Protein AF-A0A2N7VBQ7-F1 (afdb_monomer)

Nearest PDB structures (foldseek):
  3mun-assembly1_A  TM=9.932E-01  e=1.709E-14  Aeromonas caviae
  3iuj-assembly1_A  TM=9.316E-01  e=4.994E-15  Aeromonas caviae
  3iun-assembly1_A  TM=8.837E-01  e=7.387E-15  Aeromonas caviae
  3iul-assembly1_A  TM=8.835E-01  e=9.239E-15  Aeromonas caviae
  3iur-assembly1_A  TM=8.588E-01  e=2.674E-14  Aeromonas caviae

Organism: NCBI:txid380675

InterPro domains:
  IPR002470 Peptidase S9A, prolyl oligopeptidase [PR00862] (104-122)
  IPR002470 Peptidase S9A, prolyl oligopeptidase [PR00862] (130-136)
  IPR023302 Peptidase S9A, N-terminal domain [PF02897] (1-62)
  IPR029058 Alpha/Beta hydrolase fold [G3DSA:3.40.50.1820] (65-136)
  IPR051167 Prolyl oligopeptidase and macrocyclase [PTHR42881] (6-136)

Sequence (136 aa):
VQQYDYSGKLIREIKLPAVGSAGGFGAKKEDKTLYYSFTNYTTPGTIYSFEPKSGKSEIYQKPKVDFKSEDYESKQVFYTSKDGTKIPMIITYKKGLKLDGKNPTILYGYGGFNVSLTPSFSIANAVWLENGGVYA

Mean predicted aligned error: 2.87 Å

Foldseek 3Di:
DWDADPVRHTPDDQDDPDAFDKDWPDDDPPDQKTKMWTFFQLAAIWIWIAGVVVRDIDGPDGDDDPGDSVQKDKDWDWDQDPVRDTDIDIKMAGPPQDPPVPFAEDEDDDPDDPDDPIGHYDPVVRVCRVVRYMYD

Radius of gyration: 18.03 Å; Cα contacts (8 Å, |Δi|>4): 231; chains: 1; bounding box: 47×27×48 Å

Solvent-accessible surface area (backbone atoms only — not comparable to full-atom values): 8411 Å² total; per-residue (Å²): 95,79,42,60,51,96,88,68,49,79,74,46,74,52,84,66,100,63,90,55,33,70,49,73,75,62,69,61,93,86,54,70,60,33,43,33,39,39,23,12,73,60,36,69,66,26,34,30,38,33,30,77,86,86,63,52,70,44,84,69,43,72,74,93,65,102,64,68,43,84,54,44,47,75,46,80,46,71,48,72,47,98,87,62,51,74,44,80,46,53,43,32,32,42,65,88,65,73,93,77,84,75,59,55,66,50,80,66,86,85,88,56,94,88,62,77,92,64,44,53,50,47,72,69,56,51,55,41,26,73,73,60,22,34,42,56

Secondary structure (DSSP, 8-state):
-EEE-TT--EEEE---SSSSEEEE----TT-S-EEEEEEETTEEEEEEEEETTTTEEEEEE----S--GGGEEEEEEEEE-TTS-EEEEEEEEETT---SS-S-EE------TT--------HHHHHHHHTT-EE-

pLDDT: mean 97.04, std 1.81, range [86.88, 98.69]

Structure (mmCIF, N/CA/C/O backbone):
data_AF-A0A2N7VBQ7-F1
#
_entry.id   AF-A0A2N7VBQ7-F1
#
loop_
_atom_site.group_PDB
_atom_site.id
_atom_site.type_symbol
_atom_site.label_atom_id
_atom_site.label_alt_id
_atom_site.label_comp_id
_atom_site.label_asym_id
_atom_site.label_entity_id
_atom_site.label_seq_id
_atom_site.pdbx_PDB_ins_code
_atom_site.Cartn_x
_atom_site.Cartn_y
_atom_site.Cartn_z
_atom_site.occupancy
_atom_site.B_iso_or_equiv
_atom_site.auth_seq_id
_atom_site.auth_comp_id
_atom_site.auth_asym_id
_atom_site.auth_atom_id
_atom_site.pdbx_PDB_model_num
ATOM 1 N N . VAL A 1 1 ? 5.892 -7.011 -7.215 1.00 96.19 1 VAL A N 1
ATOM 2 C CA . VAL A 1 1 ? 6.076 -6.425 -8.574 1.00 96.19 1 VAL A CA 1
ATOM 3 C C . VAL A 1 1 ? 6.839 -7.435 -9.412 1.00 96.19 1 VAL A C 1
ATOM 5 O O . VAL A 1 1 ? 7.702 -8.098 -8.856 1.00 96.19 1 VAL A O 1
ATOM 8 N N . GLN A 1 2 ? 6.535 -7.604 -10.697 1.00 97.88 2 GLN A N 1
ATOM 9 C CA . GLN A 1 2 ? 7.205 -8.597 -11.549 1.00 97.88 2 GLN A CA 1
ATOM 10 C C . GLN A 1 2 ? 8.037 -7.906 -12.630 1.00 97.88 2 GLN A C 1
ATOM 12 O O . GLN A 1 2 ? 7.592 -6.931 -13.229 1.00 97.88 2 GLN A O 1
ATOM 17 N N . GLN A 1 3 ? 9.248 -8.409 -12.861 1.00 98.00 3 GLN A N 1
ATOM 18 C CA . GLN A 1 3 ? 10.150 -7.926 -13.898 1.00 98.00 3 GLN A CA 1
ATOM 19 C C . GLN A 1 3 ? 10.211 -8.936 -15.039 1.00 98.00 3 GLN A C 1
ATOM 21 O O . GLN A 1 3 ? 10.515 -10.110 -14.820 1.00 98.00 3 GLN A O 1
ATOM 26 N N . TYR A 1 4 ? 10.007 -8.445 -16.254 1.00 98.31 4 TYR A N 1
ATOM 27 C CA . TYR A 1 4 ? 10.055 -9.218 -17.489 1.00 98.31 4 TYR A CA 1
ATOM 28 C C . TYR A 1 4 ? 11.125 -8.662 -18.429 1.00 98.31 4 TYR A C 1
ATOM 30 O O . TYR A 1 4 ? 11.496 -7.489 -18.326 1.00 98.31 4 TYR A O 1
ATOM 38 N N . ASP A 1 5 ? 11.622 -9.494 -19.341 1.00 97.12 5 ASP A N 1
ATOM 39 C CA . ASP A 1 5 ? 12.320 -8.995 -20.525 1.00 97.12 5 ASP A CA 1
ATOM 40 C C . ASP A 1 5 ? 11.329 -8.587 -21.630 1.00 97.12 5 ASP A C 1
ATOM 42 O O . ASP A 1 5 ? 10.116 -8.775 -21.520 1.00 97.12 5 ASP A O 1
ATOM 46 N N . TYR A 1 6 ? 11.854 -8.031 -22.723 1.00 96.75 6 TYR A N 1
ATOM 47 C CA . TYR A 1 6 ? 11.049 -7.572 -23.860 1.00 96.75 6 TYR A CA 1
ATOM 48 C C . TYR A 1 6 ? 10.402 -8.711 -24.666 1.00 96.75 6 TYR A C 1
ATOM 50 O O . TYR A 1 6 ? 9.531 -8.439 -25.486 1.00 96.75 6 TYR A O 1
ATOM 58 N N . SER A 1 7 ? 10.797 -9.970 -24.441 1.00 98.44 7 SER A N 1
ATOM 59 C CA . SER A 1 7 ? 10.128 -11.143 -25.022 1.00 98.44 7 SER A CA 1
ATOM 60 C C . SER A 1 7 ? 8.949 -11.632 -24.173 1.00 98.44 7 SER A C 1
ATOM 62 O O . SER A 1 7 ? 8.250 -12.561 -24.566 1.00 98.44 7 SER A O 1
ATOM 64 N N . GLY A 1 8 ? 8.720 -11.012 -23.008 1.00 98.25 8 GLY A N 1
ATOM 65 C CA . GLY A 1 8 ? 7.690 -11.418 -22.058 1.00 98.25 8 GLY A CA 1
ATOM 66 C C . GLY A 1 8 ? 8.124 -12.551 -21.128 1.00 98.25 8 GLY A C 1
ATOM 67 O O . GLY A 1 8 ? 7.292 -13.105 -20.409 1.00 98.25 8 GLY A O 1
ATOM 68 N N . LYS A 1 9 ? 9.415 -12.905 -21.087 1.00 98.62 9 LYS A N 1
ATOM 69 C CA . LYS A 1 9 ? 9.922 -13.904 -20.143 1.00 98.62 9 LYS A CA 1
ATOM 70 C C . LYS A 1 9 ? 10.059 -13.284 -18.755 1.00 98.62 9 LYS A C 1
ATOM 72 O O . LYS A 1 9 ? 10.700 -12.244 -18.589 1.00 98.62 9 LYS A O 1
ATOM 77 N N . LEU A 1 10 ? 9.483 -13.941 -17.747 1.00 98.50 10 LEU A N 1
ATOM 78 C CA . LEU A 1 10 ? 9.641 -13.548 -16.347 1.00 98.50 10 LEU A CA 1
ATOM 79 C C . LEU A 1 10 ? 11.113 -13.687 -15.940 1.00 98.50 10 LEU A C 1
ATOM 81 O O . LEU A 1 10 ? 11.681 -14.777 -15.998 1.00 98.50 10 LEU A O 1
ATOM 85 N N . ILE A 1 11 ? 11.718 -12.582 -15.507 1.00 98.31 11 ILE A N 1
ATOM 86 C CA . ILE A 1 11 ? 13.082 -12.557 -14.970 1.00 98.31 11 ILE A CA 1
ATOM 87 C C . ILE A 1 11 ? 13.040 -12.832 -13.468 1.00 98.31 11 ILE A C 1
ATOM 89 O O . ILE A 1 11 ? 13.779 -13.681 -12.974 1.00 98.31 11 ILE A O 1
ATOM 93 N N . ARG A 1 12 ? 12.209 -12.080 -12.732 1.00 97.81 12 ARG A N 1
ATOM 94 C CA . ARG A 1 12 ? 12.086 -12.188 -11.271 1.00 97.81 12 ARG A CA 1
ATOM 95 C C . ARG A 1 12 ? 10.839 -11.505 -10.733 1.00 97.81 12 ARG A C 1
ATOM 97 O O . ARG A 1 12 ? 10.284 -10.597 -11.349 1.00 97.81 12 ARG A O 1
ATOM 104 N N . GLU A 1 13 ? 10.483 -11.878 -9.515 1.00 97.75 13 GLU A N 1
ATOM 105 C CA . GLU A 1 13 ? 9.630 -11.067 -8.658 1.00 97.75 13 GLU A CA 1
ATOM 106 C C . GLU A 1 13 ? 10.495 -10.117 -7.817 1.00 97.75 13 GLU A C 1
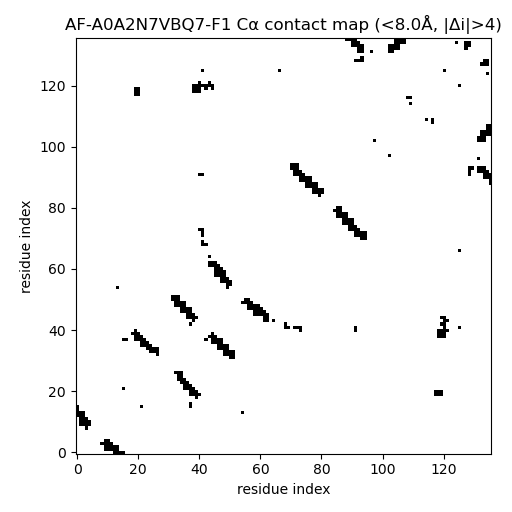ATOM 108 O O . GLU A 1 13 ? 11.433 -10.534 -7.136 1.00 97.75 13 GLU A O 1
ATOM 113 N N . ILE A 1 14 ? 10.181 -8.825 -7.865 1.00 96.50 14 ILE A N 1
ATOM 114 C CA . ILE A 1 14 ? 10.767 -7.808 -6.994 1.00 96.50 14 ILE A CA 1
ATOM 115 C C . ILE A 1 14 ? 10.016 -7.863 -5.663 1.00 96.50 14 ILE A C 1
ATOM 117 O O . ILE A 1 14 ? 8.849 -7.452 -5.579 1.00 96.50 14 ILE A O 1
ATOM 121 N N . LYS A 1 15 ? 10.700 -8.378 -4.635 1.00 94.88 15 LYS A N 1
ATOM 122 C CA . LYS A 1 15 ? 10.192 -8.444 -3.263 1.00 94.88 15 LYS A CA 1
ATOM 123 C C . LYS A 1 15 ? 10.087 -7.036 -2.685 1.00 94.88 15 LYS A C 1
ATOM 125 O O . LYS A 1 15 ? 11.080 -6.315 -2.608 1.00 94.88 15 LYS A O 1
ATOM 130 N N . LEU A 1 16 ? 8.879 -6.657 -2.283 1.00 95.50 16 LEU A N 1
ATOM 131 C CA . LEU A 1 16 ? 8.636 -5.406 -1.572 1.00 95.50 16 LEU A CA 1
ATOM 132 C C . LEU A 1 16 ? 8.894 -5.588 -0.065 1.00 95.50 16 LEU A C 1
ATOM 134 O O . LEU A 1 16 ? 8.821 -6.715 0.425 1.00 95.50 16 LEU A O 1
ATOM 138 N N . PRO A 1 17 ? 9.172 -4.502 0.681 1.00 91.94 17 PRO A N 1
ATOM 139 C CA . PRO A 1 17 ? 9.484 -4.582 2.111 1.00 91.94 17 PRO A CA 1
ATOM 140 C C . PRO A 1 17 ? 8.347 -5.156 2.970 1.00 91.94 17 PRO A C 1
ATOM 142 O O . PRO A 1 17 ? 8.604 -5.781 3.993 1.00 91.94 17 PRO A O 1
ATOM 145 N N . ALA A 1 18 ? 7.097 -4.917 2.567 1.00 92.12 18 ALA A N 1
ATOM 146 C CA . ALA A 1 18 ? 5.884 -5.394 3.222 1.00 92.12 18 ALA A CA 1
ATOM 147 C C . ALA A 1 18 ? 4.695 -5.320 2.244 1.00 92.12 18 ALA A C 1
ATOM 149 O O . ALA A 1 18 ? 4.849 -4.917 1.088 1.00 92.12 18 ALA A O 1
ATOM 150 N N . VAL A 1 19 ? 3.491 -5.664 2.711 1.00 92.12 19 VAL A N 1
ATOM 151 C CA . VAL A 1 19 ? 2.243 -5.378 1.987 1.00 92.12 19 VAL A CA 1
ATOM 152 C C . VAL A 1 19 ? 1.993 -3.867 1.995 1.00 92.12 19 VAL A C 1
ATOM 154 O O . VAL A 1 19 ? 2.062 -3.218 3.042 1.00 92.12 19 VAL A O 1
ATOM 157 N N . GLY A 1 20 ? 1.729 -3.296 0.823 1.00 96.38 20 GLY A N 1
ATOM 158 C CA . GLY A 1 20 ? 1.567 -1.858 0.652 1.00 96.38 20 GLY A CA 1
ATOM 159 C C . GLY A 1 20 ? 1.459 -1.453 -0.810 1.00 96.38 20 GLY A C 1
ATOM 160 O O . GLY A 1 20 ? 1.260 -2.291 -1.689 1.00 96.38 20 GLY A O 1
ATOM 161 N N . SER A 1 21 ? 1.625 -0.161 -1.057 1.00 98.44 21 SER A N 1
ATOM 162 C CA . SER A 1 21 ? 1.703 0.412 -2.395 1.00 98.44 21 SER A CA 1
ATOM 163 C C . SER A 1 21 ? 3.157 0.600 -2.795 1.00 98.44 21 SER A C 1
ATOM 165 O O . SER A 1 21 ? 3.954 1.129 -2.019 1.00 98.44 21 SER A O 1
ATOM 167 N N . ALA A 1 22 ? 3.487 0.221 -4.027 1.00 98.19 22 ALA A N 1
ATOM 168 C CA . ALA A 1 22 ? 4.743 0.589 -4.659 1.00 98.19 22 ALA A CA 1
ATOM 169 C C . ALA A 1 22 ? 4.467 1.320 -5.974 1.00 98.19 22 ALA A C 1
ATOM 171 O O . ALA A 1 22 ? 3.575 0.927 -6.723 1.00 98.19 22 ALA A O 1
ATOM 172 N N . GLY A 1 23 ? 5.234 2.371 -6.246 1.00 97.56 23 GLY A N 1
ATOM 173 C CA . GLY A 1 23 ? 5.114 3.182 -7.457 1.00 97.56 23 GLY A CA 1
ATOM 174 C C . GLY A 1 23 ? 6.482 3.591 -7.992 1.00 97.56 23 GLY A C 1
ATOM 175 O O . GLY A 1 23 ? 7.493 3.433 -7.312 1.00 97.56 23 GLY A O 1
ATOM 176 N N . GLY A 1 24 ? 6.531 4.107 -9.218 1.00 96.44 24 GLY A N 1
ATOM 177 C CA . GLY A 1 24 ? 7.787 4.372 -9.923 1.00 96.44 24 GLY A CA 1
ATOM 178 C C . GLY A 1 24 ? 8.095 3.253 -10.911 1.00 96.44 24 GLY A C 1
ATOM 179 O O . GLY A 1 24 ? 7.260 2.959 -11.760 1.00 96.44 24 GLY A O 1
ATOM 180 N N . PHE A 1 25 ? 9.285 2.652 -10.830 1.00 97.25 25 PHE A N 1
ATOM 181 C CA . PHE A 1 25 ? 9.775 1.645 -11.790 1.00 97.25 25 PHE A CA 1
ATOM 182 C C . PHE A 1 25 ? 9.988 2.147 -13.229 1.00 97.25 25 PHE A C 1
ATOM 184 O O . PHE A 1 25 ? 10.380 1.369 -14.095 1.00 97.25 25 PHE A O 1
ATOM 191 N N . GLY A 1 26 ? 9.794 3.442 -13.484 1.00 96.00 26 GLY A N 1
ATOM 192 C CA . GLY A 1 26 ? 10.150 4.086 -14.744 1.00 96.00 26 GLY A CA 1
ATOM 193 C C . GLY A 1 26 ? 11.609 4.543 -14.751 1.00 96.00 26 GLY A C 1
ATOM 194 O O . GLY A 1 26 ? 12.083 5.121 -13.774 1.00 96.00 26 GLY A O 1
ATOM 195 N N . ALA A 1 27 ? 12.303 4.300 -15.859 1.00 96.19 27 ALA A N 1
ATOM 196 C CA . ALA A 1 27 ? 13.643 4.806 -16.152 1.00 96.19 27 ALA A CA 1
ATOM 197 C C . ALA A 1 27 ? 13.852 4.846 -17.675 1.00 96.19 27 ALA A C 1
ATOM 199 O O . ALA A 1 27 ? 13.055 4.273 -18.426 1.00 96.19 27 ALA A O 1
ATOM 200 N N . LYS A 1 28 ? 14.911 5.512 -18.145 1.00 96.94 28 LYS A N 1
ATOM 201 C CA . LYS A 1 28 ? 15.305 5.451 -19.556 1.00 96.94 28 LYS A CA 1
ATOM 202 C C . LYS A 1 28 ? 16.017 4.132 -19.853 1.00 96.94 28 LYS A C 1
ATOM 204 O O . LYS A 1 28 ? 16.518 3.458 -18.957 1.00 96.94 28 LYS A O 1
ATOM 209 N N . LYS A 1 29 ? 16.082 3.752 -21.130 1.00 93.50 29 LYS A N 1
ATOM 210 C CA . LYS A 1 29 ? 16.668 2.470 -21.562 1.00 93.50 29 LYS A CA 1
ATOM 211 C C . LYS A 1 29 ? 18.160 2.362 -21.216 1.00 93.50 29 LYS A C 1
ATOM 213 O O . LYS A 1 29 ? 18.660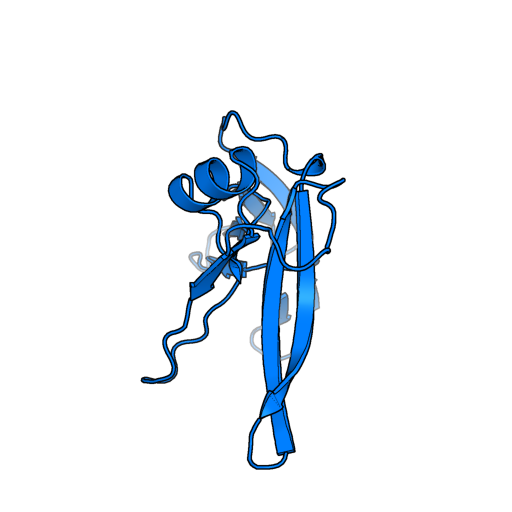 1.267 -20.975 1.00 93.50 29 LYS A O 1
ATOM 218 N N . GLU A 1 30 ? 18.856 3.489 -21.232 1.00 95.88 30 GLU A N 1
ATOM 219 C CA . GLU A 1 30 ? 20.276 3.633 -20.928 1.00 95.88 30 GLU A CA 1
ATOM 220 C C . GLU A 1 30 ? 20.593 3.662 -19.423 1.00 95.88 30 GLU A C 1
ATOM 222 O O . GLU A 1 30 ? 21.750 3.455 -19.042 1.00 95.88 30 GLU A O 1
ATOM 227 N N . ASP A 1 31 ? 19.589 3.872 -18.567 1.00 97.38 31 ASP A N 1
ATOM 228 C CA . ASP A 1 31 ? 19.788 3.948 -17.124 1.00 97.38 31 ASP A CA 1
ATOM 229 C C . ASP A 1 31 ? 20.127 2.568 -16.550 1.00 97.38 31 ASP A C 1
ATOM 231 O O . ASP A 1 31 ? 19.478 1.555 -16.819 1.00 97.38 31 ASP A O 1
ATOM 235 N N . LYS A 1 32 ? 21.161 2.522 -15.706 1.00 97.06 32 LYS A N 1
ATOM 236 C CA . LYS A 1 32 ? 21.551 1.297 -14.986 1.00 97.06 32 LYS A CA 1
ATOM 237 C C . LYS A 1 32 ? 20.742 1.082 -13.710 1.00 97.06 32 LYS A C 1
ATOM 239 O O . LYS A 1 32 ? 20.659 -0.043 -13.232 1.00 97.06 32 LYS A O 1
ATOM 244 N N . THR A 1 33 ? 20.163 2.150 -13.177 1.00 97.88 33 THR A N 1
ATOM 245 C CA . THR A 1 33 ? 19.430 2.164 -11.914 1.00 97.88 33 THR A CA 1
ATOM 246 C C . THR A 1 33 ? 18.087 2.823 -12.153 1.00 97.88 33 THR A C 1
ATOM 248 O O . THR A 1 33 ? 18.022 3.882 -12.769 1.00 97.88 33 THR A O 1
ATOM 251 N N . LEU A 1 34 ? 17.029 2.218 -11.631 1.00 98.00 34 LEU A N 1
ATOM 252 C CA . LEU A 1 34 ? 15.720 2.847 -11.521 1.00 98.00 34 LEU A CA 1
ATOM 253 C C . LEU A 1 34 ? 15.386 3.079 -10.051 1.00 98.00 34 LEU A C 1
ATOM 255 O O . LEU A 1 34 ? 16.031 2.527 -9.157 1.00 98.00 34 LEU A O 1
ATOM 259 N N . TYR A 1 35 ? 14.341 3.859 -9.809 1.00 98.44 35 TYR A N 1
ATOM 260 C CA . TYR A 1 35 ? 13.851 4.123 -8.465 1.00 98.44 35 TYR A CA 1
ATOM 261 C C . TYR A 1 35 ? 12.386 3.730 -8.339 1.00 98.44 35 TYR A C 1
ATOM 263 O O . TYR A 1 35 ? 11.595 3.851 -9.280 1.00 98.44 35 TYR A O 1
ATOM 271 N N . TYR A 1 36 ? 12.023 3.266 -7.152 1.00 98.62 36 TYR A N 1
ATOM 272 C CA . TYR A 1 36 ? 10.634 3.055 -6.781 1.00 98.62 36 TYR A CA 1
ATOM 273 C C . TYR A 1 36 ? 10.396 3.542 -5.357 1.00 98.62 36 TYR A C 1
ATOM 275 O O . TYR A 1 36 ? 11.296 3.532 -4.518 1.00 98.62 36 TYR A O 1
ATOM 283 N N . SER A 1 37 ? 9.178 3.986 -5.082 1.00 98.38 37 SER A N 1
ATOM 284 C CA . SER A 1 37 ? 8.724 4.295 -3.734 1.00 98.38 37 SER A CA 1
ATOM 285 C C . SER A 1 37 ? 7.900 3.139 -3.185 1.00 98.38 37 SER A C 1
ATOM 287 O O . SER A 1 37 ? 7.240 2.421 -3.937 1.00 98.38 37 SER A O 1
ATOM 289 N N . PHE A 1 38 ? 7.929 2.961 -1.869 1.00 98.50 38 PHE A N 1
ATOM 290 C CA . PHE A 1 38 ? 7.033 2.070 -1.143 1.00 98.50 38 PHE A CA 1
ATOM 291 C C . PHE A 1 38 ? 6.396 2.808 0.034 1.00 98.50 38 PHE A C 1
ATOM 293 O O . PHE A 1 38 ? 7.064 3.581 0.725 1.00 98.50 38 PHE A O 1
ATOM 300 N N . THR A 1 39 ? 5.112 2.557 0.276 1.00 98.50 39 THR A N 1
ATOM 301 C CA . THR A 1 39 ? 4.369 3.095 1.419 1.00 98.50 39 THR A CA 1
ATOM 302 C C . THR A 1 39 ? 3.219 2.171 1.814 1.00 98.50 39 THR A C 1
ATOM 304 O O . THR A 1 39 ? 2.717 1.393 1.006 1.00 98.50 39 THR A O 1
ATOM 307 N N . ASN A 1 40 ? 2.780 2.262 3.064 1.00 98.00 40 ASN A N 1
ATOM 308 C CA . ASN A 1 40 ? 1.493 1.749 3.528 1.00 98.00 40 ASN A CA 1
ATOM 309 C C . ASN A 1 40 ? 1.015 2.613 4.707 1.00 98.00 40 ASN A C 1
ATOM 311 O O . ASN A 1 40 ? 1.661 3.605 5.041 1.00 98.00 40 ASN A O 1
ATOM 315 N N . TYR A 1 41 ? -0.086 2.244 5.363 1.00 98.06 41 TYR A N 1
ATOM 316 C CA . TYR A 1 41 ? -0.648 3.047 6.456 1.00 98.06 41 TYR A CA 1
ATOM 317 C C . TYR A 1 41 ? 0.276 3.218 7.672 1.00 98.06 41 TYR A C 1
ATOM 319 O O . TYR A 1 41 ? 0.066 4.137 8.456 1.00 98.06 41 TYR A O 1
ATOM 327 N N . THR A 1 42 ? 1.306 2.379 7.827 1.00 96.81 42 THR A N 1
ATOM 328 C CA . THR A 1 42 ? 2.271 2.464 8.937 1.00 96.81 42 THR A CA 1
ATOM 329 C C . THR A 1 42 ? 3.696 2.772 8.478 1.00 96.81 42 THR A C 1
ATOM 331 O O . THR A 1 42 ? 4.572 2.974 9.312 1.00 96.81 42 THR A O 1
ATOM 334 N N . THR A 1 43 ? 3.958 2.840 7.171 1.00 96.12 43 THR A N 1
ATOM 335 C CA . THR A 1 43 ? 5.294 3.023 6.589 1.00 96.12 43 THR A CA 1
ATOM 336 C C . THR A 1 43 ? 5.325 4.312 5.775 1.00 96.12 43 THR A C 1
ATOM 338 O O . THR A 1 43 ? 4.796 4.338 4.652 1.00 96.12 43 THR A O 1
ATOM 341 N N . PRO A 1 44 ? 5.975 5.372 6.296 1.00 96.81 44 PRO A N 1
ATOM 342 C CA . PRO A 1 44 ? 6.250 6.580 5.532 1.00 96.81 44 PRO A CA 1
ATOM 343 C C . PRO A 1 44 ? 6.916 6.275 4.187 1.00 96.81 44 PRO A C 1
ATOM 345 O O . PRO A 1 44 ? 7.750 5.369 4.087 1.00 96.81 44 PRO A O 1
ATOM 348 N N . GLY A 1 45 ? 6.556 7.046 3.158 1.00 97.00 45 GLY A N 1
ATOM 349 C CA . GLY A 1 45 ? 7.019 6.836 1.785 1.00 97.00 45 GLY A CA 1
ATOM 350 C C . GLY A 1 45 ? 8.541 6.774 1.677 1.00 97.00 45 GLY A C 1
ATOM 351 O O . GLY A 1 45 ? 9.210 7.793 1.800 1.00 97.00 45 GLY A O 1
ATOM 352 N N . THR A 1 46 ? 9.080 5.578 1.446 1.00 97.81 46 THR A N 1
ATOM 353 C CA . THR A 1 46 ? 10.522 5.309 1.365 1.00 97.81 46 THR A CA 1
ATOM 354 C C . THR A 1 46 ? 10.910 5.060 -0.087 1.00 97.81 46 THR A C 1
ATOM 356 O O . THR A 1 46 ? 10.236 4.299 -0.780 1.00 97.81 46 THR A O 1
ATOM 359 N N . ILE A 1 47 ? 11.983 5.699 -0.553 1.00 98.44 47 ILE A N 1
ATOM 360 C CA . ILE A 1 47 ? 12.526 5.535 -1.903 1.00 98.44 47 ILE A CA 1
ATOM 361 C C . ILE A 1 47 ? 13.614 4.466 -1.874 1.00 98.44 47 ILE A C 1
ATOM 363 O O . ILE A 1 47 ? 14.518 4.497 -1.035 1.00 98.44 47 ILE A O 1
ATOM 367 N N . TYR A 1 48 ? 13.545 3.560 -2.838 1.00 98.56 48 TYR A N 1
ATOM 368 C CA . TYR A 1 48 ? 14.500 2.493 -3.071 1.00 98.56 48 TYR A CA 1
ATOM 369 C C . TYR A 1 48 ? 15.186 2.703 -4.418 1.00 98.56 48 TYR A C 1
ATOM 371 O O . TYR A 1 48 ? 14.533 3.061 -5.401 1.00 98.56 48 TYR A O 1
ATOM 379 N N . SER A 1 49 ? 16.495 2.470 -4.465 1.00 98.31 49 SER A N 1
ATOM 380 C CA . SER A 1 49 ? 17.216 2.260 -5.719 1.00 98.31 49 SER A CA 1
ATOM 381 C C . SER A 1 49 ? 17.108 0.789 -6.108 1.00 98.31 49 SER A C 1
ATOM 383 O O . SER A 1 49 ? 17.119 -0.093 -5.250 1.00 98.31 49 SER A O 1
ATOM 385 N N . PHE A 1 50 ? 17.007 0.514 -7.405 1.00 98.38 50 PHE A N 1
ATOM 386 C CA . PHE A 1 50 ? 16.962 -0.844 -7.934 1.00 98.38 50 PHE A CA 1
ATOM 387 C C . PHE A 1 50 ? 17.819 -0.961 -9.190 1.00 98.38 50 PHE A C 1
ATOM 389 O O . PHE A 1 50 ? 17.666 -0.178 -10.127 1.00 98.38 50 PHE A O 1
ATOM 396 N N . GLU A 1 51 ? 18.706 -1.952 -9.218 1.00 97.69 51 GLU A N 1
ATOM 397 C CA . GLU A 1 51 ? 19.584 -2.239 -10.353 1.00 97.69 51 GLU A CA 1
ATOM 398 C C . GLU A 1 51 ? 19.022 -3.436 -11.144 1.00 97.69 51 GLU A C 1
ATOM 400 O O . GLU A 1 51 ? 19.091 -4.572 -10.666 1.00 97.69 51 GLU A O 1
ATOM 405 N N . PRO A 1 52 ? 18.419 -3.236 -12.336 1.00 96.31 52 PRO A N 1
ATOM 406 C CA . PRO A 1 52 ? 17.611 -4.273 -12.978 1.00 96.31 52 PRO A CA 1
ATOM 407 C C . PRO A 1 52 ? 18.379 -5.482 -13.511 1.00 96.31 52 PRO A C 1
ATOM 409 O O . PRO A 1 52 ? 17.731 -6.488 -13.808 1.00 96.31 52 PRO A O 1
ATOM 412 N N . LYS A 1 53 ? 19.712 -5.442 -13.668 1.00 95.44 53 LYS A N 1
ATOM 413 C CA . LYS A 1 53 ? 20.462 -6.630 -14.110 1.00 95.44 53 LYS A CA 1
ATOM 414 C C . LYS A 1 53 ? 20.703 -7.560 -12.929 1.00 95.44 53 LYS A C 1
ATOM 416 O O . LYS A 1 53 ? 20.297 -8.720 -13.008 1.00 95.44 53 LYS A O 1
ATOM 421 N N . SER A 1 54 ? 21.261 -7.056 -11.828 1.00 96.69 54 SER A N 1
ATOM 422 C CA . SER A 1 54 ? 21.483 -7.869 -10.620 1.00 96.69 54 SER A CA 1
ATOM 423 C C . SER A 1 54 ? 20.210 -8.139 -9.812 1.00 96.69 54 SER A C 1
ATOM 425 O O . SER A 1 54 ? 20.117 -9.162 -9.141 1.00 96.69 54 SER A O 1
ATOM 427 N N . GLY A 1 55 ? 19.217 -7.250 -9.883 1.00 96.50 55 GLY A N 1
ATOM 428 C CA . GLY A 1 55 ? 18.034 -7.280 -9.024 1.00 96.50 55 GLY A CA 1
ATOM 429 C C . GLY A 1 55 ? 18.275 -6.712 -7.621 1.00 96.50 55 GLY A C 1
ATOM 430 O O . GLY A 1 55 ? 17.428 -6.888 -6.745 1.00 96.50 55 GLY A O 1
ATOM 431 N N . LYS A 1 56 ? 19.416 -6.050 -7.386 1.00 97.12 56 LYS A N 1
ATOM 432 C CA . LYS A 1 56 ? 19.736 -5.423 -6.100 1.00 97.12 56 LYS A CA 1
ATOM 433 C C . LYS A 1 56 ? 18.761 -4.277 -5.818 1.00 97.12 56 LYS A C 1
ATOM 435 O O . LYS A 1 56 ? 18.607 -3.399 -6.663 1.00 97.12 56 LYS A O 1
ATOM 440 N N . SER A 1 57 ? 18.140 -4.287 -4.638 1.00 97.69 57 SER A N 1
ATOM 441 C CA . SER A 1 57 ? 17.296 -3.201 -4.127 1.00 97.69 57 SER A CA 1
ATOM 442 C C . SER A 1 57 ? 17.838 -2.695 -2.796 1.00 97.69 57 SER A C 1
ATOM 444 O O . SER A 1 57 ? 18.113 -3.499 -1.905 1.00 97.69 57 SER A O 1
ATOM 446 N N . GLU A 1 58 ? 17.991 -1.382 -2.655 1.00 97.44 58 GLU A N 1
ATOM 447 C CA . GLU A 1 58 ? 18.509 -0.744 -1.442 1.00 97.44 58 GLU A CA 1
ATOM 448 C C . GLU A 1 58 ? 17.698 0.500 -1.096 1.00 97.44 58 GLU A C 1
ATOM 450 O O . GLU A 1 58 ? 17.134 1.157 -1.969 1.00 97.44 58 GLU A O 1
ATOM 455 N N . ILE A 1 59 ? 17.641 0.844 0.193 1.00 97.94 59 ILE A N 1
ATOM 456 C CA . ILE A 1 59 ? 17.047 2.114 0.616 1.00 97.94 59 ILE A CA 1
ATOM 457 C C . ILE A 1 59 ? 17.923 3.239 0.068 1.00 97.94 59 ILE A C 1
ATOM 459 O O . ILE A 1 59 ? 19.086 3.365 0.441 1.00 97.94 59 ILE A O 1
ATOM 463 N N . TYR A 1 60 ? 17.339 4.071 -0.788 1.00 98.25 60 TYR A N 1
ATOM 464 C CA . TYR A 1 60 ? 17.974 5.287 -1.280 1.00 98.25 60 TYR A CA 1
ATOM 465 C C . TYR A 1 60 ? 17.691 6.456 -0.339 1.00 98.25 60 TYR A C 1
ATOM 467 O O . TYR A 1 60 ? 18.597 7.186 0.052 1.00 98.25 60 TYR A O 1
ATOM 475 N N . GLN A 1 61 ? 16.427 6.611 0.066 1.00 97.81 61 GLN A N 1
ATOM 476 C CA . GLN A 1 61 ? 16.016 7.681 0.964 1.00 97.81 61 GLN A CA 1
ATOM 477 C C . GLN A 1 61 ? 14.807 7.265 1.798 1.00 97.81 61 GLN A C 1
ATOM 479 O O . GLN A 1 61 ? 13.751 6.925 1.267 1.00 97.81 61 GLN A O 1
ATOM 484 N N . LYS A 1 62 ? 14.949 7.359 3.121 1.00 95.69 62 LYS A N 1
ATOM 485 C CA . LYS A 1 62 ? 13.849 7.219 4.079 1.00 95.69 62 LYS A CA 1
ATOM 486 C C . LYS A 1 62 ? 13.526 8.596 4.671 1.00 95.69 62 LYS A C 1
ATOM 488 O O . LYS A 1 62 ? 14.454 9.286 5.101 1.00 95.69 62 LYS A O 1
ATOM 493 N N . PRO A 1 63 ? 12.254 9.024 4.702 1.00 94.25 63 PRO A N 1
ATOM 494 C CA . PRO A 1 63 ? 11.888 10.293 5.312 1.00 94.25 63 PRO A CA 1
ATOM 495 C C . PRO A 1 63 ? 12.098 10.229 6.829 1.00 94.25 63 PRO A C 1
ATOM 497 O O . PRO A 1 63 ? 11.884 9.193 7.461 1.00 94.25 63 PRO A O 1
ATOM 500 N N . LYS A 1 64 ? 12.509 11.356 7.415 1.00 93.12 64 LYS A N 1
ATOM 501 C CA . LYS A 1 64 ? 12.559 11.534 8.868 1.00 93.12 64 LYS A CA 1
ATOM 502 C C . LYS A 1 64 ? 11.174 11.977 9.330 1.00 93.12 64 LYS A C 1
ATOM 504 O O . LYS A 1 64 ? 10.814 13.134 9.149 1.00 93.12 64 LYS A O 1
ATOM 509 N N . VAL A 1 65 ? 10.402 11.042 9.868 1.00 92.00 65 VAL A N 1
ATOM 510 C CA . VAL A 1 65 ? 9.066 11.290 10.422 1.00 92.00 65 VAL A CA 1
ATOM 511 C C . VAL A 1 65 ? 9.079 10.840 11.873 1.00 92.00 65 VAL A C 1
ATOM 513 O O . VAL A 1 65 ? 9.591 9.757 12.162 1.00 92.00 65 VAL A O 1
ATOM 516 N N . ASP A 1 66 ? 8.530 11.657 12.768 1.00 93.44 66 ASP A N 1
ATOM 517 C CA . ASP A 1 66 ? 8.310 11.283 14.166 1.00 93.44 66 ASP A CA 1
ATOM 518 C C . ASP A 1 66 ? 7.088 10.360 14.265 1.00 93.44 66 ASP A C 1
ATOM 520 O O . ASP A 1 66 ? 5.997 10.766 14.636 1.00 93.44 66 ASP A O 1
ATOM 524 N N . PHE A 1 67 ? 7.249 9.131 13.773 1.00 94.75 67 PHE A N 1
ATOM 525 C CA . PHE A 1 67 ? 6.218 8.101 13.766 1.00 94.75 67 PHE A CA 1
ATOM 526 C C . PHE A 1 67 ? 6.883 6.729 13.852 1.00 94.75 67 PHE A C 1
ATOM 528 O O . PHE A 1 67 ? 7.638 6.330 12.959 1.00 94.75 67 PHE A O 1
ATOM 535 N N . LYS A 1 68 ? 6.605 5.993 14.928 1.00 95.19 68 LYS A N 1
ATOM 536 C CA . LYS A 1 68 ? 7.165 4.657 15.164 1.00 95.19 68 LYS A CA 1
ATOM 537 C C . LYS A 1 68 ? 6.272 3.601 14.535 1.00 95.19 68 LYS A C 1
ATOM 539 O O . LYS A 1 68 ? 5.283 3.182 15.127 1.00 95.19 68 LYS A O 1
ATOM 544 N N . SER A 1 69 ? 6.608 3.184 13.317 1.00 94.38 69 SER A N 1
ATOM 545 C CA . SER A 1 69 ? 5.841 2.204 12.535 1.00 94.38 69 SER A CA 1
ATOM 546 C C . SER A 1 69 ? 5.487 0.934 13.319 1.00 94.38 69 SER A C 1
ATOM 548 O O . SER A 1 69 ? 4.409 0.372 13.139 1.00 94.38 69 SER A O 1
ATOM 550 N N . GLU A 1 70 ? 6.385 0.487 14.193 1.00 95.94 70 GLU A N 1
ATOM 551 C CA . GLU A 1 70 ? 6.250 -0.703 15.027 1.00 95.94 70 GLU A CA 1
ATOM 552 C C . GLU A 1 70 ? 5.150 -0.611 16.094 1.00 95.94 70 GLU A C 1
ATOM 554 O O . GLU A 1 70 ? 4.676 -1.659 16.545 1.00 95.94 70 GLU A O 1
ATOM 559 N N . ASP A 1 71 ? 4.698 0.594 16.451 1.00 97.56 71 ASP A N 1
ATOM 560 C CA . ASP A 1 71 ? 3.641 0.816 17.445 1.00 97.56 71 ASP A CA 1
ATOM 561 C C . ASP A 1 71 ? 2.238 0.567 16.873 1.00 97.56 71 ASP A C 1
ATOM 563 O O . ASP A 1 71 ? 1.261 0.542 17.621 1.00 97.56 71 ASP A O 1
ATOM 567 N N . TYR A 1 72 ? 2.116 0.353 15.562 1.00 97.62 72 TYR A N 1
ATOM 568 C CA . TYR A 1 72 ? 0.838 0.242 14.862 1.00 97.62 72 TYR A CA 1
ATOM 569 C C . TYR A 1 72 ? 0.677 -1.121 14.199 1.00 97.62 72 TYR A C 1
ATOM 571 O O . TYR A 1 72 ? 1.646 -1.790 13.830 1.00 97.62 72 TYR A O 1
ATOM 579 N N . GLU A 1 73 ? -0.572 -1.539 14.031 1.00 96.06 73 GLU A N 1
ATOM 580 C CA . GLU A 1 73 ? -0.926 -2.669 13.183 1.00 96.06 73 GLU A CA 1
ATOM 581 C C . GLU A 1 73 ? -1.942 -2.254 12.122 1.00 96.06 73 GLU A C 1
ATOM 583 O O . GLU A 1 73 ? -2.788 -1.392 12.349 1.00 96.06 73 GLU A O 1
ATOM 588 N N . SER A 1 74 ? -1.828 -2.869 10.947 1.00 96.75 74 SER A N 1
ATOM 589 C CA . SER A 1 74 ? -2.726 -2.667 9.814 1.00 96.75 74 SER A CA 1
ATOM 590 C C . SER A 1 74 ? -3.162 -4.039 9.314 1.00 96.75 74 SER A C 1
ATOM 592 O O . SER A 1 74 ? -2.320 -4.863 8.950 1.00 96.75 74 SER A O 1
ATOM 594 N N . LYS A 1 75 ? -4.465 -4.319 9.368 1.00 95.19 75 LYS A N 1
ATOM 595 C CA . LYS A 1 75 ? -5.043 -5.634 9.074 1.00 95.19 75 LYS A CA 1
ATOM 596 C C . LYS A 1 75 ? -6.022 -5.531 7.923 1.00 95.19 75 LYS A C 1
ATOM 598 O O . LYS A 1 75 ? -6.962 -4.744 7.977 1.00 95.19 75 LYS A O 1
ATOM 603 N N . GLN A 1 76 ? -5.833 -6.373 6.914 1.00 96.00 76 GLN A N 1
ATOM 604 C CA . GLN A 1 76 ? -6.823 -6.548 5.863 1.00 96.00 76 GLN A CA 1
ATOM 605 C C . GLN A 1 76 ? -7.883 -7.554 6.312 1.00 96.00 76 GLN A C 1
ATOM 607 O O . GLN A 1 76 ? -7.564 -8.662 6.743 1.00 96.00 76 GLN A O 1
ATOM 612 N N . VAL A 1 77 ? -9.144 -7.166 6.177 1.00 97.06 77 VAL A N 1
ATOM 613 C CA . VAL A 1 77 ? -10.310 -8.021 6.395 1.00 97.06 77 VAL A CA 1
ATOM 614 C C . VAL A 1 77 ? -11.173 -8.044 5.138 1.00 97.06 77 VAL A C 1
ATOM 616 O O . VAL A 1 77 ? -11.071 -7.164 4.284 1.00 97.06 77 VAL A O 1
ATOM 619 N N . PHE A 1 78 ? -12.044 -9.046 5.037 1.00 98.50 78 PHE A N 1
ATOM 620 C CA . PHE A 1 78 ? -13.080 -9.115 4.011 1.00 98.50 78 PHE A CA 1
ATOM 621 C C . PHE A 1 78 ? -14.440 -9.221 4.690 1.00 98.50 78 PHE A C 1
ATOM 623 O O . PHE A 1 78 ? -14.721 -10.219 5.357 1.00 98.50 78 PHE A O 1
ATOM 630 N N . TYR A 1 79 ? -15.285 -8.206 4.520 1.00 98.25 79 TYR A N 1
ATOM 631 C CA . TYR A 1 79 ? -16.654 -8.231 5.033 1.00 98.25 79 TYR A CA 1
ATOM 632 C C . TYR A 1 79 ? -17.640 -8.607 3.923 1.00 98.25 79 TYR A C 1
ATOM 634 O O . TYR A 1 79 ? -17.353 -8.461 2.735 1.00 98.25 79 TYR A O 1
ATOM 642 N N . THR A 1 80 ? -18.792 -9.150 4.309 1.00 98.69 80 THR A N 1
ATOM 643 C CA . THR A 1 80 ? -19.847 -9.548 3.368 1.00 98.69 80 THR A CA 1
ATOM 644 C C . THR A 1 80 ? -20.800 -8.375 3.153 1.00 98.69 80 THR A C 1
ATOM 646 O O . THR A 1 80 ? -21.365 -7.871 4.122 1.00 98.69 80 THR A O 1
ATOM 649 N N . SER A 1 81 ? -20.980 -7.950 1.903 1.00 98.56 81 SER A N 1
ATOM 650 C CA . SER A 1 81 ? -21.977 -6.951 1.505 1.00 98.56 81 SER A CA 1
ATOM 651 C C . SER A 1 81 ? -23.397 -7.535 1.510 1.00 98.56 81 SER A C 1
ATOM 653 O O . SER A 1 81 ? -23.592 -8.739 1.681 1.00 98.56 81 SER A O 1
ATOM 655 N N . LYS A 1 82 ? -24.401 -6.682 1.280 1.00 98.69 82 LYS A N 1
ATOM 656 C CA . LYS A 1 82 ? -25.828 -7.047 1.239 1.00 98.69 82 LYS A CA 1
ATOM 657 C C . LYS A 1 82 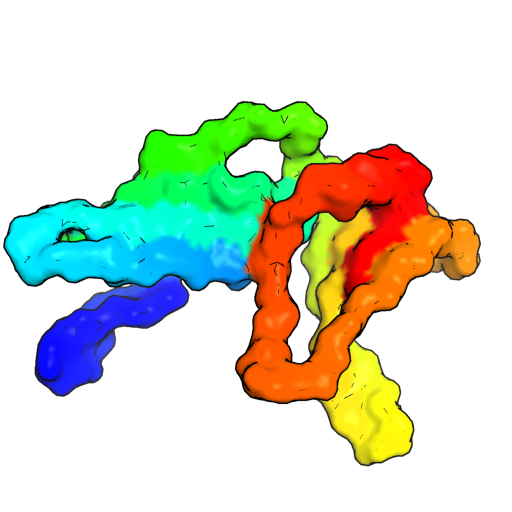? -26.131 -8.197 0.269 1.00 98.69 82 LYS A C 1
ATOM 659 O O . LYS A 1 82 ? -27.010 -9.004 0.548 1.00 98.69 82 LYS A O 1
ATOM 664 N N . ASP A 1 83 ? -25.428 -8.257 -0.857 1.00 98.56 83 ASP A N 1
ATOM 665 C CA . ASP A 1 83 ? -25.617 -9.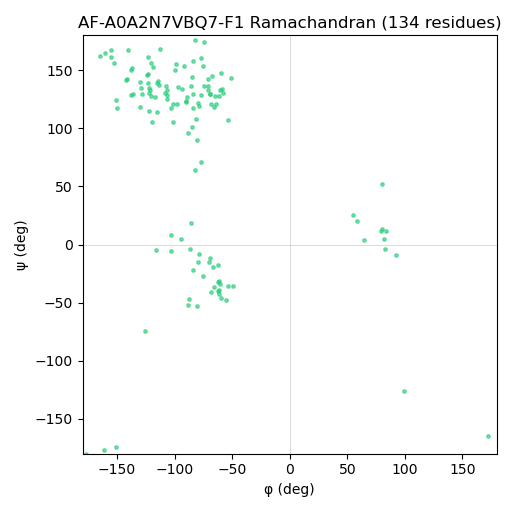249 -1.923 1.00 98.56 83 ASP A CA 1
ATOM 666 C C . ASP A 1 83 ? -24.687 -10.472 -1.811 1.00 98.56 83 ASP A C 1
ATOM 668 O O . ASP A 1 83 ? -24.687 -11.333 -2.686 1.00 98.56 83 ASP A O 1
ATOM 672 N N . GLY A 1 84 ? -23.891 -10.565 -0.742 1.00 98.62 84 GLY A N 1
ATOM 673 C CA . GLY A 1 84 ? -22.913 -11.636 -0.552 1.00 98.62 84 GLY A CA 1
ATOM 674 C C . GLY A 1 84 ? -21.505 -11.316 -1.063 1.00 98.62 84 GLY A C 1
ATOM 675 O O . GLY A 1 84 ? -20.572 -12.057 -0.741 1.00 98.62 84 GLY A O 1
ATOM 676 N N . THR A 1 85 ? -21.306 -10.210 -1.789 1.00 98.69 85 THR A N 1
ATOM 677 C CA . THR A 1 85 ? -19.984 -9.817 -2.296 1.00 98.69 85 THR A CA 1
ATOM 678 C C . THR A 1 85 ? -19.007 -9.590 -1.144 1.00 98.69 85 THR A C 1
ATOM 680 O O . THR A 1 85 ? -19.327 -8.914 -0.164 1.00 98.69 85 THR A O 1
ATOM 683 N N . LYS A 1 86 ? -17.795 -10.144 -1.249 1.00 98.62 86 LYS A N 1
ATOM 684 C CA . LYS A 1 86 ? -16.719 -9.920 -0.277 1.00 98.62 86 LYS A CA 1
ATOM 685 C C . LYS A 1 86 ? -15.978 -8.632 -0.608 1.00 98.62 86 LYS A C 1
ATOM 687 O O . LYS A 1 86 ? -15.354 -8.539 -1.661 1.00 98.62 86 LYS A O 1
ATOM 692 N N . ILE A 1 87 ? -16.021 -7.665 0.302 1.00 98.56 87 ILE A N 1
ATOM 693 C CA . ILE A 1 87 ? -15.388 -6.357 0.125 1.00 98.56 87 ILE A CA 1
ATOM 694 C C . ILE A 1 87 ? -14.141 -6.274 1.014 1.00 98.56 87 ILE A C 1
ATOM 696 O O . ILE A 1 87 ? -14.248 -6.518 2.222 1.00 98.56 87 ILE A O 1
ATOM 700 N N . PRO A 1 88 ? -12.957 -5.965 0.453 1.00 98.25 88 PRO A N 1
ATOM 701 C CA . PRO A 1 88 ? -11.756 -5.756 1.247 1.00 98.25 88 PRO A CA 1
ATOM 702 C C . PRO A 1 88 ? -11.848 -4.445 2.039 1.00 98.25 88 PRO A C 1
ATOM 704 O O . PRO A 1 88 ? -12.321 -3.434 1.527 1.00 98.25 88 PRO A O 1
ATOM 707 N N . MET A 1 89 ? -11.339 -4.453 3.267 1.00 98.44 89 MET A N 1
ATOM 708 C CA . MET A 1 89 ? -11.154 -3.265 4.106 1.00 98.44 89 MET A CA 1
ATOM 709 C C . MET 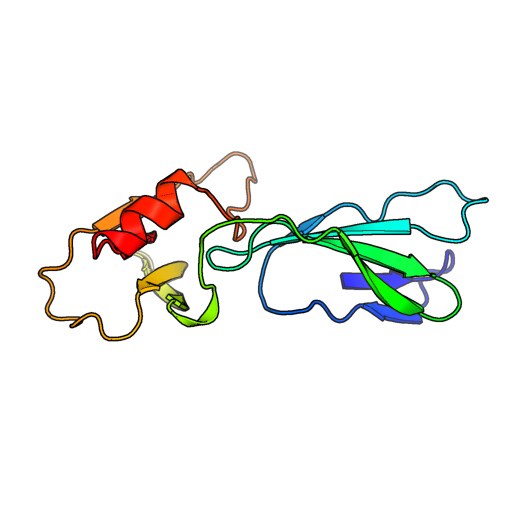A 1 89 ? -9.836 -3.396 4.863 1.00 98.44 89 MET A C 1
ATOM 711 O O . MET A 1 89 ? -9.471 -4.501 5.269 1.00 98.44 89 MET A O 1
ATOM 715 N N . ILE A 1 90 ? -9.111 -2.293 5.045 1.00 98.00 90 ILE A N 1
ATOM 716 C CA . ILE A 1 90 ? -7.850 -2.288 5.791 1.00 98.00 90 ILE A CA 1
ATOM 717 C C . ILE A 1 90 ? -8.031 -1.440 7.037 1.00 98.00 90 ILE A C 1
ATOM 719 O O . ILE A 1 90 ? -8.187 -0.232 6.954 1.00 98.00 90 ILE A O 1
ATOM 723 N N . ILE A 1 91 ? -7.962 -2.085 8.195 1.00 97.81 91 ILE A N 1
ATOM 724 C CA . ILE A 1 91 ? -8.167 -1.451 9.492 1.00 97.81 91 ILE A CA 1
ATOM 725 C C . ILE A 1 91 ? -6.798 -1.204 10.119 1.00 97.81 91 ILE A C 1
ATOM 727 O O . ILE A 1 91 ? -6.038 -2.150 10.335 1.00 97.81 91 ILE A O 1
ATOM 731 N N . THR A 1 92 ? -6.480 0.055 10.414 1.00 98.12 92 THR A N 1
ATOM 732 C CA . THR A 1 92 ? -5.197 0.470 10.995 1.00 98.12 92 THR A CA 1
ATOM 733 C C . THR A 1 92 ? -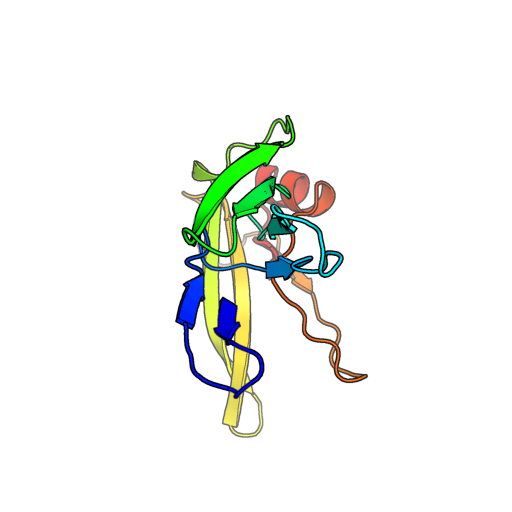5.411 1.180 12.326 1.00 98.12 92 THR A C 1
ATOM 735 O O . THR A 1 92 ? -6.278 2.046 12.438 1.00 98.12 92 THR A O 1
ATOM 738 N N . TYR A 1 93 ? -4.630 0.801 13.338 1.00 98.06 93 TYR A N 1
ATOM 739 C CA . TYR A 1 93 ? -4.710 1.346 14.694 1.00 98.06 93 TYR A CA 1
ATOM 740 C C . TYR A 1 93 ? -3.431 1.084 15.492 1.00 98.06 93 TYR A C 1
ATOM 742 O O . TYR A 1 93 ? -2.580 0.277 15.107 1.00 98.06 93 TYR A O 1
ATOM 750 N N . LYS A 1 94 ? -3.276 1.798 16.611 1.00 97.69 94 LYS A N 1
ATOM 751 C CA . LYS A 1 94 ? -2.156 1.612 17.539 1.00 97.69 94 LYS A CA 1
ATOM 752 C C . LYS A 1 94 ? -2.293 0.281 18.285 1.00 97.69 94 LYS A C 1
ATOM 754 O O . LYS A 1 94 ? -3.378 -0.075 18.743 1.00 97.69 94 LYS A O 1
ATOM 759 N N . LYS A 1 95 ? -1.201 -0.466 18.428 1.00 97.62 95 LYS A N 1
ATOM 760 C CA . LYS A 1 95 ? -1.179 -1.726 19.182 1.00 97.62 95 LYS A CA 1
ATOM 761 C C . LYS A 1 95 ? -1.584 -1.492 20.638 1.00 97.62 95 LYS A C 1
ATOM 763 O O . LYS A 1 95 ? -1.304 -0.447 21.219 1.00 97.62 95 LYS A O 1
ATOM 768 N N . GLY A 1 96 ? -2.236 -2.490 21.231 1.00 95.38 96 GLY A N 1
ATOM 769 C CA . GLY A 1 96 ? -2.730 -2.424 22.610 1.00 95.38 96 GLY A CA 1
ATOM 770 C C . GLY A 1 96 ? -4.085 -1.725 22.774 1.00 95.38 96 GLY A C 1
ATOM 771 O O . GLY A 1 96 ? -4.627 -1.729 23.879 1.00 95.38 96 GLY A O 1
ATOM 772 N N . LEU A 1 97 ? -4.663 -1.176 21.698 1.00 93.25 97 LEU A N 1
ATOM 773 C CA . LEU A 1 97 ? -6.035 -0.672 21.699 1.00 93.25 97 LEU A CA 1
ATOM 774 C C . LEU A 1 97 ? -7.019 -1.796 22.069 1.00 93.25 97 LEU A C 1
ATOM 776 O O . LEU A 1 97 ? -6.946 -2.905 21.533 1.00 93.25 97 LEU A O 1
ATOM 780 N N . LYS A 1 98 ? -7.965 -1.516 22.971 1.00 93.19 98 LYS A N 1
ATOM 781 C CA . LYS A 1 98 ? -9.041 -2.458 23.298 1.00 93.19 98 LYS A CA 1
ATOM 782 C C . LYS A 1 98 ? -10.104 -2.397 22.209 1.00 93.19 98 LYS A C 1
ATOM 784 O O . LYS A 1 98 ? -10.716 -1.359 22.006 1.00 93.19 98 LYS A O 1
ATOM 789 N N . LEU A 1 99 ? -10.362 -3.507 21.524 1.00 86.88 99 LEU A N 1
ATOM 790 C CA . LEU A 1 99 ? -11.410 -3.595 20.500 1.00 86.88 99 LEU A CA 1
ATOM 791 C C . LEU A 1 99 ? -12.786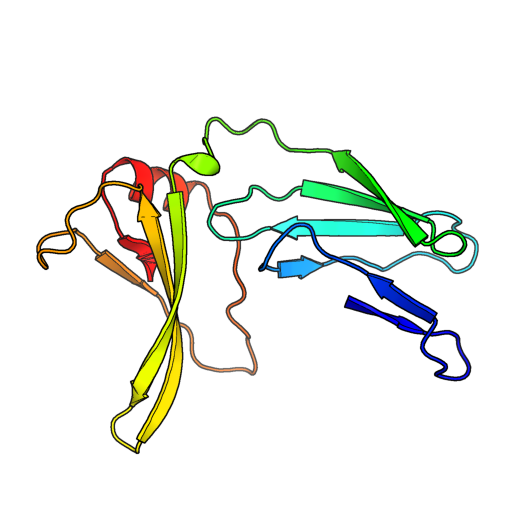 -3.845 21.143 1.00 86.88 99 LEU A C 1
ATOM 793 O O . LEU A 1 99 ? -13.389 -4.895 20.957 1.00 86.88 99 LEU A O 1
ATOM 797 N N . ASP A 1 100 ? -13.260 -2.885 21.937 1.00 95.06 100 ASP A N 1
ATOM 798 C CA . ASP A 1 100 ? -14.494 -2.974 22.735 1.00 95.06 100 ASP A CA 1
ATOM 799 C C . ASP A 1 100 ? -15.686 -2.202 22.133 1.00 95.06 100 ASP A C 1
ATOM 801 O O . ASP A 1 100 ? -16.728 -2.055 22.771 1.00 95.06 100 ASP A O 1
ATOM 805 N N . GLY A 1 101 ? -15.529 -1.698 20.904 1.00 95.06 101 GLY A N 1
ATOM 806 C CA . GLY A 1 101 ? -16.550 -0.930 20.188 1.00 95.06 101 GLY A CA 1
ATOM 807 C C . GLY A 1 101 ? -16.630 0.553 20.565 1.00 95.06 101 GLY A C 1
ATOM 808 O O . GLY A 1 101 ? -17.510 1.243 20.060 1.00 95.06 101 GLY A O 1
ATOM 809 N N . LYS A 1 102 ? -15.733 1.063 21.420 1.00 96.56 102 LYS A N 1
ATOM 810 C CA . LYS A 1 102 ? -15.746 2.472 21.863 1.00 96.56 102 LYS A CA 1
ATOM 811 C C . LYS A 1 102 ? -14.695 3.350 21.190 1.00 96.56 102 LYS A C 1
ATOM 813 O O . LYS A 1 102 ? -14.675 4.557 21.419 1.00 96.56 102 LYS A O 1
ATOM 818 N N . ASN A 1 103 ? -13.816 2.762 20.382 1.00 97.81 103 ASN A N 1
ATOM 819 C CA . ASN A 1 103 ? -12.736 3.505 19.744 1.00 97.81 103 ASN A CA 1
ATOM 820 C C . ASN A 1 103 ? -13.292 4.467 18.685 1.00 97.81 103 ASN A C 1
ATOM 822 O O . ASN A 1 103 ? -14.048 4.028 17.807 1.00 97.81 103 ASN A O 1
ATOM 826 N N . PRO A 1 104 ? -12.906 5.753 18.715 1.00 98.00 104 PRO A N 1
ATOM 827 C CA . PRO A 1 104 ? -13.310 6.685 17.678 1.00 98.00 104 PRO A CA 1
ATOM 828 C C . PRO A 1 104 ? -12.752 6.201 16.336 1.00 98.00 104 PRO A C 1
ATOM 830 O O . PRO A 1 104 ? -11.566 5.894 16.210 1.00 98.00 104 PRO A O 1
ATOM 833 N N . THR A 1 105 ? -13.624 6.085 15.336 1.00 98.62 105 THR A N 1
ATOM 834 C CA . THR A 1 105 ? -13.293 5.439 14.062 1.00 98.62 105 THR A CA 1
ATOM 835 C C . THR A 1 105 ? -13.645 6.345 12.892 1.00 98.62 105 THR A C 1
ATOM 837 O O . THR A 1 105 ? -14.770 6.832 12.798 1.00 98.62 105 THR A O 1
ATOM 840 N N . ILE A 1 106 ? -12.687 6.537 11.985 1.00 98.69 106 ILE A N 1
ATOM 841 C CA . ILE A 1 106 ? -12.926 7.103 10.657 1.00 98.69 106 ILE A CA 1
ATOM 842 C C . ILE A 1 106 ? -13.034 5.932 9.684 1.00 98.69 106 ILE A C 1
ATOM 844 O O . ILE A 1 106 ? -12.086 5.160 9.557 1.00 98.69 106 ILE A O 1
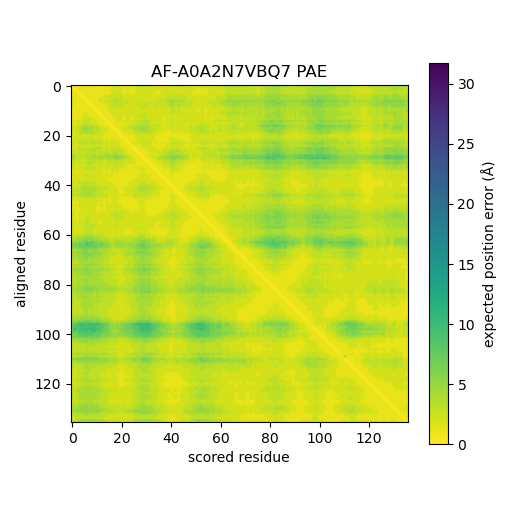ATOM 848 N N . LEU A 1 107 ? -14.179 5.826 9.010 1.00 98.56 107 LEU A N 1
ATOM 849 C CA . LEU A 1 107 ? -14.397 4.915 7.889 1.00 98.56 107 LEU A CA 1
ATOM 850 C C . LEU A 1 107 ? -14.333 5.721 6.589 1.00 98.56 107 LEU A C 1
ATOM 852 O O . LEU A 1 107 ? -15.144 6.625 6.381 1.00 98.56 107 LEU A O 1
ATOM 856 N N . TYR A 1 108 ? -13.374 5.405 5.729 1.00 98.62 108 TYR A N 1
ATOM 857 C CA . TYR A 1 108 ? -13.126 6.091 4.472 1.00 98.62 108 TYR A CA 1
ATOM 858 C C . TYR A 1 108 ? -13.394 5.180 3.271 1.00 98.62 108 TYR A C 1
ATOM 860 O O . TYR A 1 108 ? -13.052 4.002 3.247 1.00 98.62 108 TYR A O 1
ATOM 868 N N . GLY A 1 109 ? -13.989 5.750 2.225 1.00 98.12 109 GLY A N 1
ATOM 869 C CA . GLY A 1 109 ? -14.270 5.048 0.980 1.00 98.12 109 GLY A CA 1
ATOM 870 C C . GLY A 1 109 ? -14.384 6.009 -0.197 1.00 98.12 109 GLY A C 1
ATOM 871 O O . GLY A 1 109 ? -14.576 7.210 -0.021 1.00 98.12 109 GLY A O 1
ATOM 872 N N . TYR A 1 110 ? -14.260 5.459 -1.406 1.00 98.06 110 TYR A N 1
ATOM 873 C CA . TYR A 1 110 ? -14.418 6.199 -2.661 1.00 98.06 110 TYR A CA 1
ATOM 874 C C . TYR A 1 110 ? -15.457 5.530 -3.569 1.00 98.06 110 TYR A C 1
ATOM 876 O O . TYR A 1 110 ? -16.587 5.994 -3.645 1.00 98.06 110 TYR A O 1
ATOM 884 N N . GLY A 1 111 ? -15.115 4.396 -4.194 1.00 97.12 111 GLY A N 1
ATOM 885 C CA . GLY A 1 111 ? -16.088 3.533 -4.877 1.00 97.12 111 GLY A CA 1
ATOM 886 C C . GLY A 1 111 ? -16.515 3.985 -6.279 1.00 97.12 111 GLY A C 1
ATOM 887 O O . GLY A 1 111 ? -17.705 4.051 -6.566 1.00 97.12 111 GLY A O 1
ATOM 888 N N . GLY A 1 112 ? -15.568 4.257 -7.181 1.00 98.31 112 GLY A N 1
ATOM 889 C CA . GLY A 1 112 ? -15.890 4.564 -8.576 1.00 98.31 112 GLY A CA 1
ATOM 890 C C . GLY A 1 112 ? -14.664 4.775 -9.460 1.00 98.31 112 GLY A C 1
ATOM 891 O O . GLY A 1 112 ? -13.528 4.686 -8.998 1.00 98.31 112 GLY A O 1
ATOM 892 N N . PHE A 1 113 ? -14.903 5.059 -10.743 1.00 98.31 113 PHE A N 1
ATOM 893 C CA . PHE A 1 113 ? -13.894 5.545 -11.702 1.00 98.31 113 PHE A CA 1
ATOM 894 C C . PHE A 1 113 ? -12.640 4.669 -11.851 1.00 98.31 113 PHE A C 1
ATOM 896 O O . PHE A 1 113 ? -11.576 5.162 -12.217 1.00 98.31 113 PHE A O 1
ATOM 903 N N . ASN A 1 114 ? -12.763 3.368 -11.567 1.00 97.88 114 ASN A N 1
ATOM 904 C CA . ASN A 1 114 ? -11.653 2.411 -11.585 1.00 97.88 114 ASN A CA 1
ATOM 905 C C . ASN A 1 114 ? -10.494 2.776 -10.627 1.00 97.88 114 ASN A C 1
ATOM 907 O O . ASN A 1 114 ? -9.365 2.314 -10.789 1.00 97.88 114 ASN A O 1
ATOM 911 N N . VAL A 1 115 ? -10.763 3.611 -9.619 1.00 98.25 115 VAL A N 1
ATOM 912 C CA . VAL A 1 115 ? -9.768 4.003 -8.619 1.00 98.25 115 VAL A CA 1
ATOM 913 C C . VAL A 1 115 ? -9.633 2.891 -7.587 1.00 98.25 115 VAL A C 1
ATOM 915 O O . VAL A 1 115 ? -10.594 2.530 -6.909 1.00 98.25 115 VAL A O 1
ATOM 918 N N . SER A 1 116 ? -8.415 2.376 -7.440 1.00 97.88 116 SER A N 1
ATOM 919 C CA . SER A 1 116 ? -8.059 1.453 -6.362 1.00 97.88 116 SER A CA 1
ATOM 920 C C . SER A 1 116 ? -7.555 2.235 -5.152 1.00 97.88 116 SER A C 1
ATOM 922 O O . SER A 1 116 ? -6.572 2.966 -5.256 1.00 97.88 116 SER A O 1
ATOM 924 N N . LEU A 1 117 ? -8.197 2.061 -3.994 1.00 97.75 117 LEU A N 1
ATOM 925 C CA . LEU A 1 117 ? -7.688 2.580 -2.723 1.00 97.75 117 LEU A CA 1
ATOM 926 C C . LEU A 1 117 ? -6.609 1.635 -2.185 1.00 97.75 117 LEU A C 1
ATOM 928 O O . LEU A 1 117 ? -6.900 0.6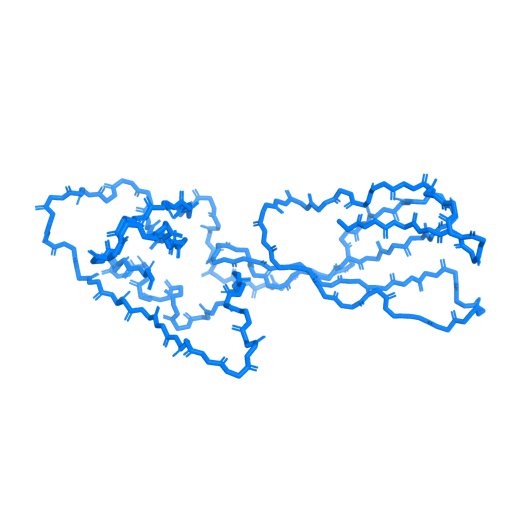73 -1.477 1.00 97.75 117 LEU A O 1
ATOM 932 N N . THR A 1 118 ? -5.357 1.885 -2.563 1.00 97.94 118 THR A N 1
ATOM 933 C CA . THR A 1 118 ? -4.203 1.135 -2.056 1.00 97.94 118 THR A CA 1
ATOM 934 C C . THR A 1 118 ? -3.596 1.822 -0.822 1.00 97.94 118 THR A C 1
ATOM 936 O O . THR A 1 118 ? -3.724 3.040 -0.674 1.00 97.94 118 THR A O 1
ATOM 939 N N . PRO A 1 119 ? -2.918 1.085 0.083 1.00 97.69 119 PRO A N 1
ATOM 940 C CA . PRO A 1 119 ? -2.380 1.653 1.320 1.00 97.69 119 PRO A CA 1
ATOM 941 C C . PRO A 1 119 ? -1.409 2.809 1.084 1.00 97.69 119 PRO A C 1
ATOM 943 O O . PRO A 1 119 ? -0.442 2.656 0.337 1.00 97.69 119 PRO A O 1
ATOM 946 N N . SER A 1 120 ? -1.600 3.928 1.776 1.00 97.56 120 SER A N 1
ATOM 947 C CA . SER A 1 120 ? -0.699 5.079 1.706 1.00 97.56 120 SER A CA 1
ATOM 948 C C . SER A 1 120 ? -0.538 5.744 3.069 1.00 97.56 120 SER A C 1
ATOM 950 O O . SER A 1 120 ? -1.479 5.827 3.861 1.00 97.56 120 SER A O 1
ATOM 952 N N . PHE A 1 121 ? 0.682 6.188 3.366 1.00 98.12 121 PHE A N 1
ATOM 953 C CA . PHE A 1 121 ? 0.959 6.921 4.593 1.00 98.12 121 PHE A CA 1
ATOM 954 C C . PHE A 1 121 ? 0.415 8.349 4.498 1.00 98.12 121 PHE A C 1
ATOM 956 O O . PHE A 1 121 ? 0.626 9.041 3.503 1.00 98.12 121 PHE A O 1
ATOM 963 N N . SER A 1 122 ? -0.227 8.809 5.568 1.00 97.75 122 SER A N 1
ATOM 964 C CA . SER A 1 122 ? -0.739 10.170 5.714 1.00 97.75 122 SER A CA 1
ATOM 965 C C . SER A 1 122 ? -0.398 10.674 7.109 1.00 97.75 122 SER A C 1
ATOM 967 O O . SER A 1 122 ? -0.691 9.997 8.092 1.00 97.75 122 SER A O 1
ATOM 969 N N . ILE A 1 123 ? 0.189 11.871 7.204 1.00 96.69 123 ILE A N 1
ATOM 970 C CA . ILE A 1 123 ? 0.506 12.502 8.496 1.00 96.69 123 ILE A CA 1
ATOM 971 C C . ILE A 1 123 ? -0.779 12.760 9.291 1.00 96.69 123 ILE A C 1
ATOM 973 O O . ILE A 1 123 ? -0.820 12.508 10.490 1.00 96.69 123 ILE A O 1
ATOM 977 N N . ALA A 1 124 ? -1.854 13.193 8.626 1.00 97.56 124 ALA A N 1
ATOM 978 C CA . ALA A 1 124 ? -3.140 13.410 9.282 1.00 97.56 124 ALA A CA 1
ATOM 979 C C . ALA A 1 124 ? -3.693 12.109 9.887 1.00 97.56 124 ALA A C 1
ATOM 981 O O . ALA A 1 124 ? -4.151 12.101 11.028 1.00 97.56 124 ALA A O 1
ATOM 982 N N . ASN A 1 125 ? -3.582 10.994 9.155 1.00 97.75 125 ASN A N 1
ATOM 983 C CA . ASN A 1 125 ? -4.006 9.695 9.673 1.00 97.75 125 ASN A CA 1
ATOM 984 C C . ASN A 1 125 ? -3.084 9.242 10.810 1.00 97.75 125 ASN A C 1
ATOM 986 O O . ASN A 1 125 ? -3.580 8.763 11.816 1.00 97.75 125 ASN A O 1
ATOM 990 N N . ALA A 1 126 ? -1.767 9.434 10.704 1.00 97.12 126 ALA A N 1
ATOM 991 C CA . ALA A 1 126 ? -0.829 9.102 11.776 1.00 97.12 126 ALA A CA 1
ATOM 992 C C . ALA A 1 126 ? -1.197 9.793 13.102 1.00 97.12 126 ALA A C 1
ATOM 994 O O . ALA A 1 126 ? -1.333 9.117 14.120 1.00 97.12 126 ALA A O 1
ATOM 995 N N . VAL A 1 127 ? -1.475 11.102 13.067 1.00 97.12 127 VAL A N 1
ATOM 996 C CA . VAL A 1 127 ? -1.931 11.867 14.242 1.00 97.12 127 VAL A CA 1
ATOM 997 C C . VAL A 1 127 ? -3.260 11.328 14.783 1.00 97.12 127 VAL A C 1
ATOM 999 O O . VAL A 1 127 ? -3.444 11.228 15.996 1.00 97.12 127 VAL A O 1
ATOM 1002 N N . TRP A 1 128 ? -4.193 10.939 13.909 1.00 98.25 128 TRP A N 1
ATOM 1003 C CA . TRP A 1 128 ? -5.446 10.304 14.330 1.00 98.25 128 TRP A CA 1
ATOM 1004 C C . TRP A 1 128 ? -5.206 9.001 15.107 1.00 98.25 128 TRP A C 1
ATOM 1006 O O . TRP A 1 128 ? -5.771 8.808 16.185 1.00 98.25 128 TRP A O 1
ATOM 1016 N N . LEU A 1 129 ? -4.326 8.134 14.601 1.00 97.50 129 LEU A N 1
ATOM 1017 C CA . LEU A 1 129 ? -3.984 6.868 15.255 1.00 97.50 129 LEU A CA 1
ATOM 1018 C C . LEU A 1 129 ? -3.263 7.090 16.596 1.00 97.50 129 LEU A C 1
ATOM 1020 O O . LEU A 1 129 ? -3.499 6.352 17.554 1.00 97.50 129 LEU A O 1
ATOM 1024 N N . GLU A 1 130 ? -2.409 8.113 16.687 1.00 96.00 130 GLU A N 1
ATOM 1025 C CA . GLU A 1 130 ? -1.720 8.499 17.927 1.00 96.00 130 GLU A CA 1
ATOM 1026 C C . GLU A 1 130 ? -2.686 8.886 19.045 1.00 96.00 130 GLU A C 1
ATOM 1028 O O . GLU A 1 130 ? -2.436 8.569 20.209 1.00 96.00 130 GLU A O 1
ATOM 1033 N N . ASN A 1 131 ? -3.817 9.494 18.685 1.00 96.06 131 ASN A N 1
ATOM 1034 C CA . ASN A 1 131 ? -4.874 9.907 19.606 1.00 96.06 131 ASN A CA 1
ATOM 1035 C C . ASN A 1 131 ? -5.887 8.783 19.913 1.00 96.06 131 ASN A C 1
ATOM 1037 O O . ASN A 1 131 ? -6.992 9.047 20.383 1.00 96.06 131 ASN A O 1
ATOM 1041 N N . GLY A 1 132 ? -5.520 7.520 19.663 1.00 95.94 132 GLY A N 1
ATOM 1042 C CA . GLY A 1 132 ? -6.365 6.354 19.945 1.00 95.94 132 GLY A CA 1
ATOM 1043 C C . GLY A 1 132 ? -7.449 6.097 18.896 1.00 95.94 132 GLY A C 1
ATOM 1044 O O . GLY A 1 132 ? -8.370 5.318 19.144 1.00 95.94 132 GLY A O 1
ATOM 1045 N N . GLY A 1 133 ? -7.350 6.746 17.735 1.00 97.88 133 GLY A N 1
ATOM 1046 C CA . GLY A 1 133 ? -8.257 6.546 16.619 1.00 97.88 133 GLY A CA 1
ATOM 1047 C C . GLY A 1 133 ? -8.016 5.241 15.859 1.00 97.88 133 GLY A C 1
ATOM 1048 O O . GLY A 1 133 ? -6.904 4.711 15.801 1.00 97.88 133 GLY A O 1
ATOM 1049 N N . VAL A 1 134 ? -9.078 4.751 15.224 1.00 98.56 134 VAL A N 1
ATOM 1050 C CA . VAL A 1 134 ? -9.037 3.685 14.214 1.00 98.56 134 VAL A CA 1
ATOM 1051 C C . VAL A 1 134 ? -9.306 4.301 12.843 1.00 98.56 134 VAL A C 1
ATOM 1053 O O . VAL A 1 134 ? -10.203 5.136 12.705 1.00 98.56 134 VAL A O 1
ATOM 1056 N N . TYR A 1 135 ? -8.537 3.907 11.831 1.00 98.50 135 TYR A N 1
ATOM 1057 C CA . TYR A 1 135 ? -8.770 4.285 10.435 1.00 98.50 135 TYR A CA 1
ATOM 1058 C C . TYR A 1 135 ? -9.074 3.033 9.610 1.00 98.50 135 TYR A C 1
ATOM 1060 O O . TYR A 1 135 ? -8.302 2.072 9.669 1.00 98.50 135 TYR A O 1
ATOM 1068 N N . ALA A 1 136 ? -10.193 3.041 8.888 1.00 97.62 136 ALA A N 1
ATOM 1069 C CA . ALA A 1 136 ? -10.704 1.911 8.114 1.00 97.62 136 ALA A CA 1
ATOM 1070 C C . ALA A 1 136 ? -11.128 2.327 6.704 1.00 97.62 136 ALA A C 1
ATOM 1072 O O . ALA A 1 136 ? -11.631 3.465 6.565 1.00 97.62 136 ALA A O 1
#